Protein AF-A0ABD0PMH0-F1 (afdb_monomer_lite)

Secondary structure (DSSP, 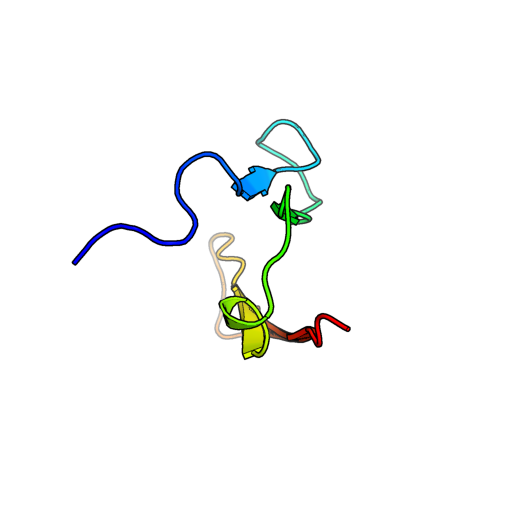8-state):
---TTTTTEEESSPSS-S---EEESS--GGG-EEEEEE---SS--S---EEEEEE---

Radius of gyration: 13.62 Å; chains: 1; bounding box: 30×21×36 Å

Organism: Cirrhinus mrigala (NCBI:txid683832)

Sequence (58 aa):
LANHMNGRVGFVSTMPSTSASIFINNTQLSDTGTYQCLVNNLPDRGGRNIGVIGLTVL

pLDDT: mean 87.51, std 11.57, range [47.09, 96.81]

InterPro domains:
  IPR013106 Immunoglobulin V-set domain [PF07686] (14-57)
  IPR013783 Immunoglobulin-like fold [G3DSA:2.60.40.10] (2-58)
  IPR036179 Immunoglobulin-like domain superfamily [SSF48726] (3-45)
  IPR042758 Immunoglobulin superfamily member 11 [PTHR44699] (2-58)

Foldseek 3Di:
DDPPQPPQKDAPDDPPDPDRDMGGPPDDQVNFDKDWDADDDPPPPDDPSIDIDTDGDD

Structure (mmCIF, N/CA/C/O backbone):
data_AF-A0ABD0PMH0-F1
#
_entry.id   AF-A0ABD0PMH0-F1
#
loop_
_atom_site.group_PDB
_atom_site.id
_atom_site.type_symbol
_atom_site.label_atom_id
_atom_site.label_alt_id
_atom_site.label_comp_id
_atom_site.label_asym_id
_atom_site.label_entity_id
_atom_site.label_seq_id
_atom_site.pdbx_PDB_ins_code
_atom_site.Cartn_x
_atom_site.Cartn_y
_atom_site.Cartn_z
_atom_site.occupancy
_atom_site.B_iso_or_equiv
_atom_site.auth_seq_id
_atom_site.auth_comp_id
_atom_site.auth_asym_id
_atom_site.auth_atom_id
_atom_site.pdbx_PDB_model_num
ATOM 1 N N . LEU A 1 1 ? -15.399 15.721 1.972 1.00 47.09 1 LEU A N 1
ATOM 2 C CA . LEU A 1 1 ? -14.698 14.422 2.088 1.00 47.09 1 LEU A CA 1
ATOM 3 C C . LEU A 1 1 ? -13.315 14.713 2.655 1.00 47.09 1 LEU A C 1
ATOM 5 O O . LEU A 1 1 ? -12.519 15.337 1.969 1.00 47.09 1 LEU A O 1
ATOM 9 N N . ALA A 1 2 ? -13.076 14.421 3.934 1.00 54.78 2 ALA A N 1
ATOM 10 C CA . ALA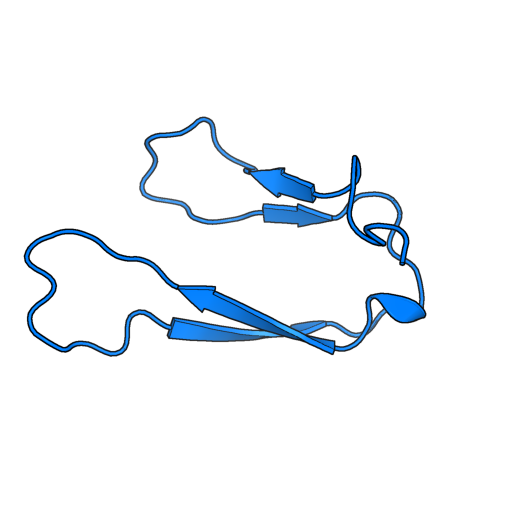 A 1 2 ? -11.777 14.672 4.559 1.00 54.78 2 ALA A CA 1
ATOM 11 C C . ALA A 1 2 ? -10.756 13.627 4.078 1.00 54.78 2 ALA A C 1
ATOM 13 O O . ALA A 1 2 ? -11.092 12.450 3.967 1.00 54.78 2 ALA A O 1
ATOM 14 N N . ASN A 1 3 ? -9.519 14.046 3.797 1.00 78.75 3 ASN A N 1
ATOM 15 C CA . ASN A 1 3 ? -8.421 13.132 3.474 1.00 78.75 3 ASN A CA 1
ATOM 16 C C . ASN A 1 3 ? -8.072 12.289 4.714 1.00 78.75 3 ASN A C 1
ATOM 18 O O . ASN A 1 3 ? -7.283 12.721 5.549 1.00 78.75 3 ASN A O 1
ATOM 22 N N . HIS A 1 4 ? -8.651 11.088 4.818 1.00 87.69 4 HIS A N 1
ATOM 23 C CA . HIS A 1 4 ? -8.501 10.148 5.942 1.00 87.69 4 HIS A CA 1
ATOM 24 C C . HIS A 1 4 ? -7.037 9.842 6.317 1.00 87.69 4 HIS A C 1
ATOM 26 O O . HIS A 1 4 ? -6.728 9.583 7.477 1.00 87.69 4 HIS A O 1
ATOM 32 N N . MET A 1 5 ? -6.124 9.912 5.346 1.00 90.94 5 MET A N 1
ATOM 33 C CA . MET A 1 5 ? -4.700 9.588 5.509 1.00 90.94 5 MET A CA 1
ATOM 34 C C . MET A 1 5 ? -3.804 10.819 5.750 1.00 90.94 5 MET A C 1
ATOM 36 O O . MET A 1 5 ? -2.591 10.675 5.911 1.00 90.94 5 MET A O 1
ATOM 40 N N . ASN A 1 6 ? -4.363 12.036 5.742 1.00 92.31 6 ASN A N 1
ATOM 41 C CA . ASN A 1 6 ? -3.573 13.266 5.844 1.00 92.31 6 ASN A CA 1
ATOM 42 C C . ASN A 1 6 ? -2.819 13.339 7.182 1.00 92.31 6 ASN A C 1
ATOM 44 O O . ASN A 1 6 ? -3.379 13.030 8.231 1.00 92.31 6 ASN A O 1
ATOM 48 N N . GLY A 1 7 ? -1.543 13.729 7.138 1.00 94.38 7 GLY A N 1
ATOM 49 C CA . GLY A 1 7 ? -0.668 13.847 8.309 1.00 94.38 7 GLY A CA 1
ATOM 50 C C . GLY A 1 7 ? -0.202 12.518 8.913 1.00 94.38 7 GLY A C 1
ATOM 51 O O . GLY A 1 7 ? 0.613 12.531 9.830 1.00 94.38 7 GLY A O 1
ATOM 52 N N . ARG A 1 8 ? -0.684 11.375 8.407 1.00 95.75 8 ARG A N 1
ATOM 53 C CA . ARG A 1 8 ? -0.346 10.040 8.926 1.00 95.75 8 ARG A CA 1
ATOM 54 C C . ARG A 1 8 ? 0.610 9.264 8.027 1.00 95.75 8 ARG A C 1
ATOM 56 O O . ARG A 1 8 ? 1.205 8.301 8.492 1.00 95.75 8 ARG A O 1
ATOM 63 N N . VAL A 1 9 ? 0.766 9.674 6.768 1.00 94.94 9 VAL A N 1
ATOM 64 C CA . VAL A 1 9 ? 1.558 8.956 5.759 1.00 94.94 9 VAL A CA 1
ATOM 65 C C . VAL A 1 9 ? 2.822 9.724 5.395 1.00 94.94 9 VAL A C 1
ATOM 67 O O . VAL A 1 9 ? 2.769 10.931 5.164 1.00 94.94 9 VAL A O 1
ATOM 70 N N . GLY A 1 10 ? 3.943 9.016 5.283 1.00 93.56 10 GLY A N 1
ATOM 71 C CA . GLY A 1 10 ? 5.203 9.572 4.794 1.00 93.56 10 GLY A CA 1
ATOM 72 C C . GLY A 1 10 ? 6.158 8.493 4.295 1.00 93.56 10 GLY A C 1
ATOM 73 O O . GLY A 1 10 ? 5.960 7.306 4.554 1.00 93.56 10 GLY A O 1
ATOM 74 N N . PHE A 1 11 ? 7.194 8.904 3.563 1.00 94.19 11 PHE A N 1
ATOM 75 C CA . PHE A 1 11 ? 8.264 7.998 3.152 1.00 94.19 11 PHE A CA 1
ATOM 76 C C . PHE A 1 11 ? 9.165 7.663 4.340 1.00 94.19 11 PHE A C 1
ATOM 78 O O . PHE A 1 11 ? 9.531 8.540 5.121 1.00 94.19 11 PHE A O 1
ATOM 85 N N . VAL A 1 12 ? 9.553 6.394 4.451 1.00 95.06 12 VAL A N 1
ATOM 86 C CA . VAL A 1 12 ? 10.526 5.936 5.457 1.00 95.06 12 VAL A CA 1
ATOM 87 C C . VAL A 1 12 ? 11.930 6.457 5.133 1.00 95.06 12 VAL A C 1
ATOM 89 O O . VAL A 1 12 ? 12.726 6.710 6.031 1.00 95.06 12 VAL A O 1
ATOM 92 N N . SER A 1 13 ? 12.243 6.626 3.847 1.00 94.50 13 SER A N 1
ATOM 93 C CA . SER A 1 13 ? 13.525 7.151 3.375 1.00 94.50 13 SER A CA 1
ATOM 94 C C . SER A 1 13 ? 13.359 8.534 2.754 1.00 94.50 13 SER A C 1
ATOM 96 O O . SER A 1 13 ? 12.384 8.791 2.049 1.00 94.50 13 SER A O 1
ATOM 98 N N . THR A 1 14 ? 14.347 9.408 2.957 1.00 93.62 14 THR A N 1
ATOM 99 C CA . THR A 1 14 ? 14.424 10.689 2.247 1.00 93.62 14 THR A CA 1
ATOM 100 C C . THR A 1 14 ? 14.538 10.437 0.748 1.00 93.62 14 THR A C 1
ATOM 102 O O . THR A 1 14 ? 15.373 9.650 0.307 1.00 93.62 14 THR A O 1
ATOM 105 N N . MET A 1 15 ? 13.690 11.102 -0.032 1.00 88.44 15 MET A N 1
ATOM 106 C CA . MET A 1 15 ? 13.709 11.006 -1.489 1.00 88.44 15 MET A CA 1
ATOM 107 C C . MET A 1 15 ? 14.736 11.968 -2.103 1.00 88.44 15 MET A C 1
ATOM 109 O O . MET A 1 15 ? 14.920 13.062 -1.565 1.00 88.44 15 MET A O 1
ATOM 113 N N . PRO A 1 16 ? 15.363 11.610 -3.243 1.00 89.25 16 PRO A N 1
ATOM 114 C CA . PRO A 1 16 ? 15.172 10.376 -4.019 1.00 89.25 16 PRO A CA 1
ATOM 115 C C . PRO A 1 16 ? 15.880 9.156 -3.398 1.00 89.25 16 PRO A C 1
ATOM 117 O O . PRO A 1 16 ? 16.993 9.262 -2.893 1.00 89.25 16 PRO A O 1
ATOM 120 N N . SER A 1 17 ? 15.238 7.987 -3.460 1.00 88.69 17 SER A N 1
ATOM 121 C CA . SER A 1 17 ? 15.749 6.725 -2.904 1.00 88.69 17 SER A CA 1
ATOM 122 C C . SER A 1 17 ? 15.333 5.533 -3.771 1.00 88.69 17 SER A C 1
ATOM 124 O O . SER A 1 17 ? 14.378 5.613 -4.541 1.00 88.69 17 SER A O 1
ATOM 126 N N . THR A 1 18 ? 16.037 4.409 -3.626 1.00 88.06 18 THR A N 1
ATOM 127 C CA . THR A 1 18 ? 15.657 3.109 -4.207 1.00 88.06 18 THR A CA 1
ATOM 128 C C . THR A 1 18 ? 14.589 2.376 -3.385 1.00 88.06 18 THR A C 1
ATOM 130 O O . THR A 1 18 ? 14.074 1.351 -3.824 1.00 88.06 18 THR A O 1
ATOM 133 N N . SER A 1 19 ? 14.242 2.892 -2.201 1.00 88.31 19 SER A N 1
ATOM 134 C CA . SER A 1 19 ? 13.229 2.332 -1.304 1.00 88.31 19 SER A CA 1
ATOM 135 C C . SER A 1 19 ? 11.949 3.163 -1.335 1.00 88.31 19 SER A C 1
ATOM 137 O O . SER A 1 19 ? 11.951 4.308 -0.894 1.00 88.31 19 SER A O 1
ATOM 139 N N . ALA A 1 20 ? 10.843 2.573 -1.793 1.00 88.50 20 ALA A N 1
ATOM 140 C CA . ALA A 1 20 ? 9.516 3.202 -1.814 1.00 88.50 20 ALA A CA 1
ATOM 141 C C . ALA A 1 20 ? 8.680 2.911 -0.549 1.00 88.50 20 ALA A C 1
ATOM 143 O O . ALA A 1 20 ? 7.454 3.031 -0.569 1.00 88.50 20 ALA A O 1
ATOM 144 N N . SER A 1 21 ? 9.322 2.497 0.548 1.00 92.19 21 SER A N 1
ATOM 145 C CA . SER A 1 21 ? 8.632 2.184 1.801 1.00 92.19 21 SER A CA 1
ATOM 146 C C . SER A 1 21 ? 7.965 3.423 2.399 1.00 92.19 21 SER A C 1
ATOM 148 O O . SER A 1 21 ? 8.588 4.482 2.520 1.00 92.19 21 SER A O 1
ATOM 150 N N . ILE A 1 22 ? 6.715 3.263 2.829 1.00 93.62 22 ILE A N 1
ATOM 151 C CA . ILE A 1 22 ? 5.946 4.281 3.548 1.00 93.62 22 ILE A CA 1
ATOM 152 C C . ILE A 1 22 ? 5.632 3.812 4.966 1.00 93.62 22 ILE A C 1
ATOM 154 O O . ILE A 1 22 ? 5.552 2.611 5.226 1.00 93.62 22 ILE A O 1
ATOM 158 N N . PHE A 1 23 ? 5.417 4.760 5.867 1.00 95.12 23 PHE A N 1
ATOM 159 C CA . PHE A 1 23 ? 4.782 4.502 7.154 1.00 95.12 23 PHE A CA 1
ATOM 160 C C . PHE A 1 23 ? 3.359 5.068 7.159 1.00 95.12 23 PHE A C 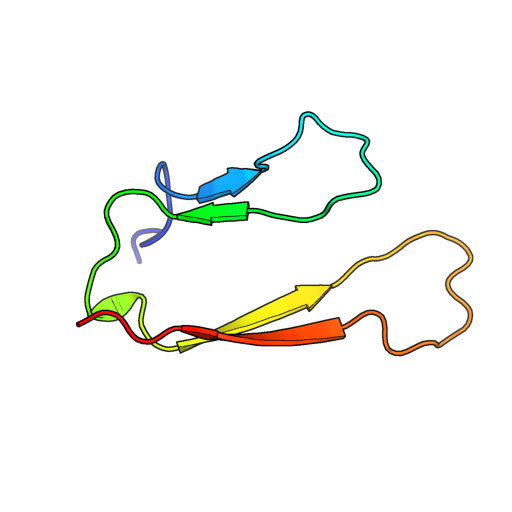1
ATOM 162 O O . PHE A 1 23 ? 3.068 6.042 6.463 1.00 95.12 23 PHE A O 1
ATOM 169 N N . ILE A 1 24 ? 2.487 4.460 7.965 1.00 95.62 24 ILE A N 1
ATOM 170 C CA . ILE A 1 24 ? 1.162 4.978 8.316 1.00 95.62 24 ILE A CA 1
ATOM 171 C C . ILE A 1 24 ? 1.117 5.045 9.844 1.00 95.62 24 ILE A C 1
ATOM 173 O O . ILE A 1 24 ? 1.055 4.014 10.509 1.00 95.62 24 ILE A O 1
ATOM 177 N N . ASN A 1 25 ? 1.187 6.247 10.409 1.00 95.94 25 ASN A N 1
ATOM 178 C CA . ASN A 1 25 ? 1.092 6.453 11.851 1.00 95.94 25 ASN A CA 1
ATOM 179 C C . ASN A 1 25 ? -0.367 6.422 12.313 1.00 95.94 25 ASN A C 1
ATOM 181 O O . ASN A 1 25 ? -1.264 6.863 11.595 1.00 95.94 25 ASN A O 1
ATOM 185 N N . ASN A 1 26 ? -0.597 5.936 13.537 1.00 95.31 26 ASN A N 1
ATOM 186 C CA . ASN A 1 26 ? -1.926 5.871 14.155 1.00 95.31 26 ASN A CA 1
ATOM 187 C C . ASN A 1 26 ? -2.948 5.164 13.247 1.00 95.31 26 ASN A C 1
ATOM 189 O O . ASN A 1 26 ? -3.943 5.769 12.839 1.00 95.31 26 ASN A O 1
ATOM 193 N N . THR A 1 27 ? -2.667 3.910 12.882 1.00 95.12 27 THR A N 1
ATOM 194 C CA . THR A 1 27 ? -3.562 3.095 12.048 1.00 95.12 27 THR A CA 1
ATOM 195 C C . THR A 1 27 ? -4.925 2.908 12.712 1.00 95.12 27 THR A C 1
ATOM 197 O O . THR A 1 27 ? -5.013 2.706 13.922 1.00 95.12 27 THR A O 1
ATOM 200 N N . GLN A 1 28 ? -5.984 2.961 11.914 1.00 94.81 28 GLN A N 1
ATOM 201 C CA . GLN A 1 28 ? -7.381 2.810 12.322 1.00 94.81 28 GLN A CA 1
ATOM 202 C C . GLN A 1 28 ? -8.004 1.625 11.580 1.00 94.81 28 GLN A C 1
ATOM 204 O O . GLN A 1 28 ? -7.530 1.248 10.512 1.00 94.81 28 GLN A O 1
ATOM 209 N N . LEU A 1 29 ? -9.098 1.056 12.094 1.00 95.88 29 LEU A N 1
ATOM 210 C CA . LEU A 1 29 ? -9.791 -0.062 11.429 1.00 95.88 29 LEU A CA 1
ATOM 211 C C . LEU A 1 29 ? -10.185 0.269 9.978 1.00 95.88 29 LEU A C 1
ATOM 213 O O . LEU A 1 29 ? -10.115 -0.593 9.105 1.00 95.88 29 LEU A O 1
ATOM 217 N N . SER A 1 30 ? -10.524 1.534 9.713 1.00 93.88 30 SER A N 1
ATOM 218 C CA . SER A 1 30 ? -10.826 2.084 8.386 1.00 93.88 30 SER A CA 1
ATOM 219 C C . SER A 1 30 ? -9.635 2.130 7.421 1.00 93.88 30 SER A C 1
ATOM 221 O O . SER A 1 30 ? -9.849 2.359 6.234 1.00 93.88 30 SER A O 1
ATOM 223 N N . ASP A 1 31 ? -8.399 1.928 7.894 1.00 94.69 31 ASP A N 1
ATOM 224 C CA . ASP A 1 31 ? -7.208 1.782 7.044 1.00 94.69 31 ASP A CA 1
ATOM 225 C C . ASP A 1 31 ? -7.047 0.347 6.503 1.00 94.69 31 ASP A C 1
ATOM 227 O O 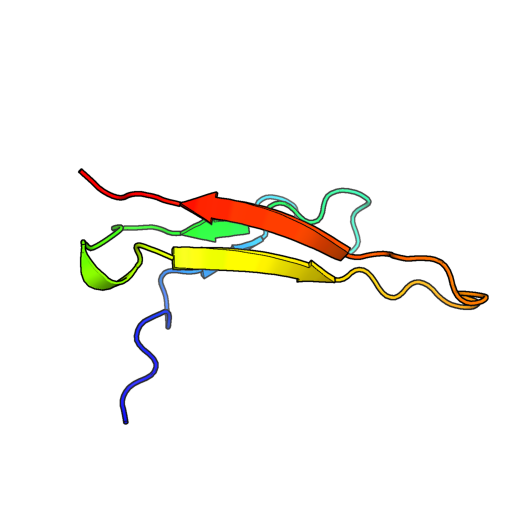. ASP A 1 31 ? -6.220 0.105 5.631 1.00 94.69 31 ASP A O 1
ATOM 231 N N . THR A 1 32 ? -7.816 -0.633 6.990 1.00 96.81 32 THR A N 1
ATOM 232 C CA . THR A 1 32 ? -7.765 -2.004 6.456 1.00 96.81 32 THR A CA 1
ATOM 233 C C . THR A 1 32 ? -8.122 -2.012 4.970 1.00 96.81 32 THR A C 1
ATOM 235 O O . THR A 1 32 ? -9.160 -1.491 4.562 1.00 96.81 32 THR A O 1
ATOM 238 N N . GLY A 1 33 ? -7.280 -2.633 4.144 1.00 95.50 33 GLY A N 1
ATOM 239 C CA . GLY A 1 33 ? -7.495 -2.639 2.703 1.00 95.50 33 GLY A CA 1
ATOM 240 C C . GLY A 1 33 ? -6.333 -3.193 1.890 1.00 95.50 33 GLY A C 1
ATOM 241 O O . GLY A 1 33 ? -5.349 -3.714 2.413 1.00 95.50 33 GLY A O 1
ATOM 242 N N . THR A 1 34 ? -6.468 -3.084 0.569 1.00 96.56 34 THR A N 1
ATOM 243 C CA . THR A 1 34 ? -5.414 -3.446 -0.386 1.00 96.56 34 THR A CA 1
ATOM 244 C C . THR A 1 34 ? -4.632 -2.200 -0.777 1.00 96.56 34 THR A C 1
ATOM 246 O O . THR A 1 34 ? -5.196 -1.256 -1.326 1.00 96.56 34 THR A O 1
ATOM 249 N N . TYR A 1 35 ? -3.329 -2.220 -0.529 1.00 94.38 35 TYR A N 1
ATOM 250 C CA . TYR A 1 35 ? -2.402 -1.145 -0.853 1.00 94.38 35 TYR A CA 1
ATOM 251 C C . TYR A 1 35 ? -1.596 -1.515 -2.092 1.00 94.38 35 TYR A C 1
ATOM 253 O O . TYR A 1 35 ? -1.153 -2.655 -2.245 1.00 94.38 35 TYR A O 1
ATOM 261 N N . GLN A 1 36 ? -1.400 -0.541 -2.977 1.00 92.69 36 GLN A N 1
ATOM 262 C CA . GLN A 1 36 ? -0.631 -0.708 -4.205 1.00 92.69 36 GLN A CA 1
ATOM 263 C C . GLN A 1 36 ? 0.520 0.296 -4.231 1.00 92.69 36 GLN A C 1
ATOM 265 O O . GLN A 1 36 ? 0.310 1.496 -4.068 1.00 92.69 36 GLN A O 1
ATOM 270 N N . CYS A 1 37 ?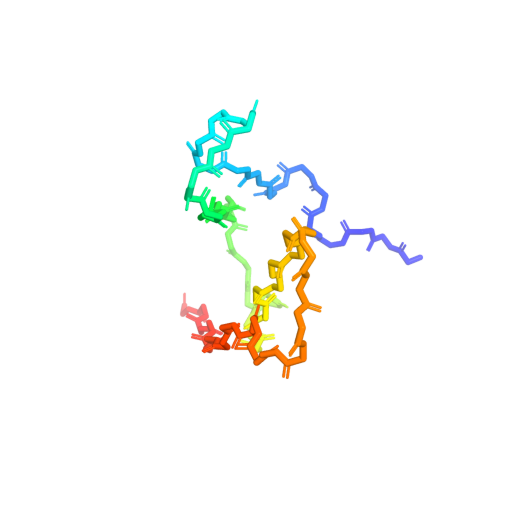 1.735 -0.197 -4.442 1.00 89.81 37 CYS A N 1
ATOM 271 C CA . CYS A 1 37 ? 2.923 0.612 -4.682 1.00 89.81 37 CYS A CA 1
ATOM 272 C C . CYS A 1 37 ? 3.212 0.603 -6.182 1.00 89.81 37 CYS A C 1
ATOM 274 O O . CYS A 1 37 ? 3.437 -0.470 -6.736 1.00 89.81 37 CYS A O 1
ATOM 276 N N . LEU A 1 38 ? 3.196 1.775 -6.822 1.00 88.12 38 LEU A N 1
ATOM 277 C CA . LEU A 1 38 ? 3.543 1.964 -8.230 1.00 88.12 38 LEU A CA 1
ATOM 278 C C . LEU A 1 38 ? 4.845 2.766 -8.325 1.00 88.12 38 LEU A C 1
ATOM 280 O O . LEU A 1 38 ? 4.912 3.883 -7.811 1.00 88.12 38 LEU A O 1
ATOM 284 N N . VAL A 1 39 ? 5.851 2.220 -9.008 1.00 86.19 39 VAL A N 1
ATOM 285 C CA . VAL A 1 39 ? 7.124 2.908 -9.274 1.00 86.19 39 VAL A CA 1
ATOM 286 C C . VAL A 1 39 ? 7.232 3.203 -10.768 1.00 86.19 39 VAL A C 1
ATOM 288 O O . VAL A 1 39 ? 7.139 2.291 -11.580 1.00 86.19 39 VAL A O 1
ATOM 291 N N . ASN A 1 40 ? 7.429 4.473 -11.124 1.00 80.88 40 ASN A N 1
ATOM 292 C CA . ASN A 1 40 ? 7.552 4.916 -12.514 1.00 80.88 40 ASN A CA 1
ATOM 293 C C . ASN A 1 40 ? 8.945 5.527 -12.740 1.00 80.88 40 ASN A C 1
ATOM 295 O O . ASN A 1 40 ? 9.136 6.724 -12.519 1.00 80.88 40 ASN A O 1
ATOM 299 N N . ASN A 1 41 ? 9.915 4.717 -13.165 1.00 75.62 41 ASN A N 1
ATOM 300 C CA . ASN A 1 41 ? 11.265 5.154 -13.522 1.00 75.62 41 ASN A CA 1
ATOM 301 C C . ASN A 1 41 ? 11.434 5.129 -15.046 1.00 75.62 41 ASN A C 1
ATOM 303 O O . ASN A 1 41 ? 11.412 4.079 -15.678 1.00 75.62 41 ASN A O 1
ATOM 307 N N . LEU A 1 42 ? 11.626 6.292 -15.671 1.00 75.19 42 LEU A N 1
ATOM 308 C CA . LEU A 1 42 ? 11.815 6.357 -17.121 1.00 75.19 42 LEU A CA 1
ATOM 309 C C . LEU A 1 42 ? 13.180 5.774 -17.552 1.00 75.19 42 LEU A C 1
ATOM 311 O O . LEU A 1 42 ? 14.182 6.043 -16.889 1.00 75.19 42 LEU A O 1
ATOM 315 N N . PRO A 1 43 ? 13.258 5.055 -18.694 1.00 71.38 43 PRO A N 1
ATOM 316 C CA . PRO A 1 43 ? 12.162 4.693 -19.590 1.00 71.38 43 PRO A CA 1
ATOM 317 C C . PRO A 1 43 ? 11.545 3.344 -19.187 1.00 71.38 43 PRO A C 1
ATOM 319 O O . PRO A 1 43 ? 12.050 2.288 -19.566 1.00 71.38 43 PRO A O 1
ATOM 322 N N . ASP A 1 44 ? 10.425 3.366 -18.468 1.00 70.88 44 ASP A N 1
ATOM 323 C CA . ASP A 1 44 ? 9.696 2.150 -18.120 1.00 70.88 44 ASP A CA 1
ATOM 324 C C . ASP A 1 44 ? 9.024 1.570 -19.372 1.00 70.88 44 ASP A C 1
ATOM 326 O O . ASP A 1 44 ? 8.017 2.072 -19.872 1.00 70.88 44 ASP A O 1
ATOM 330 N N . ARG A 1 45 ? 9.615 0.503 -19.918 1.00 62.66 45 ARG A N 1
ATOM 331 C CA . ARG A 1 45 ? 9.173 -0.181 -21.146 1.00 62.66 45 ARG A CA 1
ATOM 332 C C . ARG A 1 45 ? 8.168 -1.304 -20.856 1.00 62.66 45 ARG A C 1
ATOM 334 O O . ARG A 1 45 ? 8.361 -2.434 -21.291 1.00 62.66 45 ARG A O 1
ATOM 341 N N . GLY A 1 46 ? 7.095 -0.997 -20.127 1.00 59.00 46 GLY A N 1
ATOM 342 C CA . GLY A 1 46 ? 5.922 -1.882 -20.022 1.00 59.00 46 GLY A CA 1
ATOM 343 C C . GLY A 1 46 ? 5.998 -3.025 -18.998 1.00 59.00 46 GLY A C 1
ATOM 344 O O . GLY A 1 46 ? 5.243 -3.988 -19.118 1.00 59.00 46 GLY A O 1
ATOM 345 N N . GLY A 1 47 ? 6.877 -2.944 -17.993 1.00 65.31 47 GLY A N 1
ATOM 346 C CA . GLY A 1 47 ? 6.892 -3.880 -16.862 1.00 65.31 47 GLY A CA 1
ATOM 347 C C . GLY A 1 47 ? 5.784 -3.603 -15.832 1.00 65.31 47 GLY A C 1
ATOM 348 O O . GLY A 1 47 ? 5.318 -2.474 -15.685 1.00 65.31 47 GLY A O 1
ATOM 349 N N . ARG A 1 48 ? 5.358 -4.632 -15.080 1.00 67.88 48 ARG A N 1
ATOM 350 C CA . ARG A 1 48 ? 4.435 -4.477 -13.939 1.00 67.88 48 ARG A CA 1
ATOM 351 C C . ARG A 1 48 ? 5.207 -3.942 -12.727 1.00 67.88 48 ARG A C 1
ATOM 353 O O . ARG A 1 48 ? 5.595 -4.714 -11.857 1.00 67.88 48 ARG A O 1
ATOM 360 N N . ASN A 1 49 ? 5.374 -2.625 -12.631 1.00 81.81 49 ASN A N 1
ATOM 361 C CA . ASN A 1 49 ? 6.019 -1.959 -11.487 1.00 81.81 49 ASN A CA 1
ATOM 362 C C . ASN A 1 49 ? 5.057 -1.744 -10.306 1.00 81.81 49 ASN A C 1
ATOM 364 O O . ASN A 1 49 ? 5.106 -0.720 -9.625 1.00 81.81 49 ASN A O 1
ATOM 368 N N . ILE A 1 50 ? 4.138 -2.698 -10.114 1.00 88.25 50 ILE A N 1
ATOM 369 C CA . ILE A 1 50 ? 3.071 -2.638 -9.117 1.00 88.25 50 ILE A CA 1
ATOM 370 C C . ILE A 1 50 ? 3.276 -3.752 -8.096 1.00 88.25 50 ILE A C 1
ATOM 372 O O . ILE A 1 50 ? 3.050 -4.926 -8.405 1.00 88.25 50 ILE A O 1
ATOM 376 N N . GLY A 1 51 ? 3.633 -3.372 -6.872 1.00 89.06 51 GLY A N 1
ATOM 377 C CA . GLY A 1 51 ? 3.549 -4.235 -5.695 1.00 89.06 51 GLY A CA 1
ATOM 378 C C . GLY A 1 51 ? 2.181 -4.092 -5.034 1.00 89.06 51 GLY A C 1
ATOM 379 O O . GLY A 1 51 ? 1.696 -2.976 -4.879 1.00 89.06 51 GLY A O 1
ATOM 380 N N . VAL A 1 52 ? 1.546 -5.201 -4.651 1.00 93.94 52 VAL A N 1
ATOM 381 C CA . VAL A 1 52 ? 0.242 -5.199 -3.965 1.00 93.94 52 VAL A CA 1
ATOM 382 C C . VAL A 1 52 ? 0.379 -5.908 -2.625 1.00 93.94 52 VAL A C 1
ATOM 384 O O . VAL A 1 52 ? 0.945 -6.999 -2.575 1.00 93.94 52 VAL A O 1
ATOM 387 N N . ILE A 1 53 ? -0.150 -5.311 -1.558 1.00 94.38 53 ILE A N 1
ATOM 388 C CA . ILE A 1 53 ? -0.155 -5.895 -0.213 1.00 94.38 53 ILE A CA 1
ATOM 389 C C . ILE A 1 53 ? -1.500 -5.658 0.482 1.00 94.38 53 ILE A C 1
A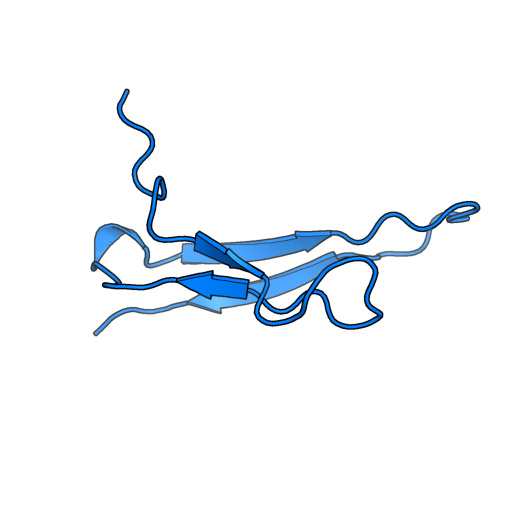TOM 391 O O . ILE A 1 53 ? -2.122 -4.612 0.309 1.00 94.38 53 ILE A O 1
ATOM 395 N N . GLY A 1 54 ? -1.959 -6.638 1.262 1.00 96.50 54 GLY A N 1
ATOM 396 C CA . GLY A 1 54 ? -3.113 -6.487 2.147 1.00 96.50 54 GLY A CA 1
ATOM 397 C C . GLY A 1 54 ? -2.679 -6.001 3.528 1.00 96.50 54 GLY A C 1
ATOM 398 O O . GLY A 1 54 ? -1.799 -6.605 4.138 1.00 96.50 54 GLY A O 1
ATOM 399 N N . LEU A 1 55 ? -3.306 -4.937 4.023 1.00 95.12 55 LEU A N 1
ATOM 400 C CA . LEU A 1 55 ? -3.164 -4.461 5.397 1.00 95.12 55 LEU A CA 1
ATOM 401 C C . LEU A 1 55 ? -4.441 -4.801 6.161 1.00 95.12 55 LEU A C 1
ATOM 403 O O . LEU A 1 55 ? -5.531 -4.432 5.730 1.00 95.12 55 LEU A O 1
ATOM 407 N N . THR A 1 56 ? -4.303 -5.480 7.297 1.00 96.81 56 THR A N 1
ATOM 408 C CA . THR A 1 56 ? -5.386 -5.670 8.270 1.00 96.81 56 THR A CA 1
ATOM 409 C C . THR A 1 56 ? -4.969 -5.026 9.579 1.00 96.81 56 THR A C 1
ATOM 411 O O . THR A 1 56 ? -3.912 -5.356 10.114 1.00 96.81 56 THR A O 1
ATOM 414 N N . VAL A 1 57 ? -5.787 -4.100 10.069 1.00 95.94 57 VAL A N 1
ATOM 415 C CA . VAL A 1 57 ? -5.622 -3.484 11.388 1.00 95.94 57 VAL A CA 1
ATOM 416 C C . VAL A 1 57 ? -6.505 -4.255 12.368 1.00 95.94 57 VAL A C 1
ATOM 418 O O . VAL A 1 57 ? -7.683 -4.469 12.080 1.00 95.94 57 VAL A O 1
ATOM 421 N N . LEU A 1 58 ? -5.913 -4.711 13.475 1.00 93.69 58 LEU A N 1
ATOM 422 C CA . LEU A 1 58 ? -6.556 -5.514 14.522 1.00 93.69 58 LEU A CA 1
ATOM 423 C C . LEU A 1 58 ? -6.826 -4.678 15.775 1.00 93.69 58 LEU A C 1
ATOM 425 O O . LEU A 1 58 ? -6.007 -3.773 16.054 1.00 93.69 58 LEU A O 1
#